Protein AF-A0AAE0YJ87-F1 (afdb_monomer_lite)

Organism: NCBI:txid231223

Secondary structure (DSSP, 8-state):
----SEEEEEEEEES-EEEEEE--SEEEEEEEEES-EEEEEE--SEEEEEEEEES-EEEEEEE-SEEEEEEEEES-EEEEEEE-SEEEEEEEEES-EEEEEEE-SEEEEEEEEES-EEEEEEE-SEEEEEEEEES-EEEEEEE-SEEEEEEEEES-EEEEEEE-SSEEEEEEEES-EEEEE-

Structure (mmCIF, N/CA/C/O backbone):
data_AF-A0AAE0YJ87-F1
#
_entry.id   AF-A0AAE0YJ87-F1
#
loop_
_atom_site.group_PDB
_atom_site.id
_atom_site.type_symbol
_atom_site.label_atom_id
_atom_site.label_alt_id
_atom_site.label_comp_id
_atom_site.label_asym_id
_atom_site.label_entity_id
_atom_site.label_seq_id
_atom_site.pdbx_PDB_ins_code
_atom_site.Cartn_x
_atom_site.Cartn_y
_atom_site.Cartn_z
_atom_site.occupancy
_atom_site.B_iso_or_equiv
_atom_site.auth_seq_id
_atom_site.auth_comp_id
_atom_site.auth_asym_id
_atom_site.auth_atom_id
_atom_site.pdbx_PDB_model_num
ATOM 1 N N . MET A 1 1 ? 20.700 4.214 -21.339 1.00 32.38 1 MET A N 1
ATOM 2 C CA . MET A 1 1 ? 19.725 4.912 -22.206 1.00 32.38 1 MET A CA 1
ATOM 3 C C . MET A 1 1 ? 19.146 6.051 -21.389 1.00 32.38 1 MET A C 1
ATOM 5 O O . MET A 1 1 ? 18.605 5.774 -20.330 1.00 32.38 1 MET A O 1
ATOM 9 N N . THR A 1 2 ? 19.323 7.306 -21.798 1.00 39.62 2 THR A N 1
ATOM 10 C CA . THR A 1 2 ? 18.643 8.441 -21.154 1.00 39.62 2 THR A CA 1
ATOM 11 C C . THR A 1 2 ? 17.189 8.422 -21.600 1.00 39.62 2 THR A C 1
ATOM 13 O O . THR A 1 2 ? 16.898 8.612 -22.780 1.00 39.62 2 THR A O 1
ATOM 16 N N . ASN A 1 3 ? 16.296 8.093 -20.673 1.00 52.62 3 ASN A N 1
ATOM 17 C CA . ASN A 1 3 ? 14.861 8.073 -20.918 1.00 52.62 3 ASN A CA 1
ATOM 18 C C . ASN A 1 3 ? 14.401 9.521 -21.207 1.00 52.62 3 ASN A C 1
ATOM 20 O O . ASN A 1 3 ? 14.883 10.432 -20.529 1.00 52.62 3 ASN A O 1
ATOM 24 N N . PRO A 1 4 ? 13.555 9.782 -22.222 1.00 55.34 4 PRO A N 1
ATOM 25 C CA . PRO A 1 4 ? 13.144 11.144 -22.549 1.00 55.34 4 PRO A CA 1
ATOM 26 C C . PRO A 1 4 ? 12.438 11.807 -21.358 1.00 55.34 4 PRO A C 1
ATOM 28 O O . PRO A 1 4 ? 11.643 11.170 -20.674 1.00 55.34 4 PRO A O 1
ATOM 31 N N . GLU A 1 5 ? 12.697 13.102 -21.140 1.00 63.12 5 GLU A N 1
ATOM 32 C CA . GLU A 1 5 ? 12.166 13.890 -20.008 1.00 63.12 5 GLU A CA 1
ATOM 33 C C . GLU A 1 5 ? 10.629 13.931 -19.941 1.00 63.12 5 GLU A C 1
ATOM 35 O O . GLU A 1 5 ? 10.059 14.329 -18.925 1.00 63.12 5 GLU A O 1
ATOM 40 N N . ARG A 1 6 ? 9.945 13.589 -21.044 1.00 70.62 6 ARG A N 1
ATOM 41 C CA . ARG A 1 6 ? 8.484 13.544 -21.167 1.00 70.62 6 ARG A CA 1
ATOM 42 C C . ARG A 1 6 ? 8.059 12.427 -22.106 1.00 70.62 6 ARG A C 1
ATOM 44 O O . ARG A 1 6 ? 8.653 12.261 -23.170 1.00 70.62 6 ARG A O 1
ATOM 51 N N . GLY A 1 7 ? 6.974 11.738 -21.773 1.00 79.25 7 GLY A N 1
ATOM 52 C CA . GLY A 1 7 ? 6.402 10.733 -22.662 1.00 79.25 7 GLY A CA 1
ATOM 53 C C . GLY A 1 7 ? 5.301 9.892 -22.033 1.00 79.25 7 GLY A C 1
ATOM 54 O O . GLY A 1 7 ? 4.856 10.147 -20.912 1.00 79.25 7 GLY A O 1
ATOM 55 N N . TRP A 1 8 ? 4.875 8.897 -22.804 1.00 85.81 8 TRP A N 1
ATOM 56 C CA . TRP A 1 8 ? 4.064 7.777 -22.345 1.00 85.81 8 TRP A CA 1
ATOM 57 C C . TRP A 1 8 ? 4.968 6.557 -22.251 1.00 85.81 8 TRP A C 1
ATOM 59 O O . TRP A 1 8 ? 5.666 6.233 -23.214 1.00 85.81 8 TRP A O 1
ATOM 69 N N . PHE A 1 9 ? 4.946 5.894 -21.106 1.00 85.81 9 PHE A N 1
ATOM 70 C CA . PHE A 1 9 ? 5.788 4.747 -20.814 1.00 85.81 9 PHE A CA 1
ATOM 71 C C . PHE A 1 9 ? 4.910 3.574 -20.412 1.00 85.81 9 PHE A C 1
ATOM 73 O O . PHE A 1 9 ? 3.992 3.713 -19.602 1.00 85.81 9 PHE A O 1
ATOM 80 N N . TYR A 1 10 ? 5.206 2.423 -21.000 1.00 90.25 10 TYR A N 1
ATOM 81 C CA . TYR A 1 10 ? 4.531 1.168 -20.728 1.00 90.25 10 TYR A CA 1
ATOM 82 C C . TYR A 1 10 ? 5.584 0.131 -20.361 1.00 90.25 10 TYR A C 1
ATOM 84 O O . TYR A 1 10 ? 6.516 -0.106 -21.133 1.00 90.25 10 TYR A O 1
ATOM 92 N N . VAL A 1 11 ? 5.433 -0.466 -19.185 1.00 89.19 11 VAL A N 1
ATOM 93 C CA . VAL A 1 11 ? 6.274 -1.555 -18.702 1.00 89.19 11 VAL A CA 1
ATOM 94 C C . VAL A 1 11 ? 5.371 -2.718 -18.336 1.00 89.19 11 VAL A C 1
ATOM 96 O O . VAL A 1 11 ? 4.474 -2.580 -17.510 1.00 89.19 11 VAL A O 1
ATOM 99 N N . GLU A 1 12 ? 5.639 -3.875 -18.929 1.00 93.56 12 GLU A N 1
ATOM 100 C CA . GLU A 1 12 ? 5.006 -5.131 -18.554 1.00 93.56 12 GLU A CA 1
ATOM 101 C C . GLU A 1 12 ? 6.093 -6.149 -18.222 1.00 93.56 12 GLU A C 1
ATOM 103 O O . GLU A 1 12 ? 6.948 -6.459 -19.057 1.00 93.56 12 GLU A O 1
ATOM 108 N N . LEU A 1 13 ? 6.060 -6.680 -17.003 1.00 90.06 13 LEU A N 1
ATOM 109 C CA . LEU A 1 13 ? 6.977 -7.719 -16.556 1.00 90.06 13 LEU A CA 1
ATOM 110 C C . LEU A 1 13 ? 6.194 -8.967 -16.167 1.00 90.06 13 LEU A C 1
ATOM 112 O O . LEU A 1 13 ? 5.335 -8.956 -15.288 1.00 90.06 13 LEU A O 1
ATOM 116 N N . ASN A 1 14 ? 6.542 -10.080 -16.803 1.00 94.12 14 ASN A N 1
ATOM 117 C CA . ASN A 1 14 ? 5.924 -11.376 -16.575 1.00 94.12 14 ASN A CA 1
ATOM 118 C C . ASN A 1 14 ? 6.977 -12.355 -16.062 1.00 94.12 14 ASN A C 1
ATOM 120 O O . ASN A 1 14 ? 7.921 -12.663 -16.787 1.00 94.12 14 ASN A O 1
ATOM 124 N N . LYS A 1 15 ? 6.792 -12.889 -14.846 1.00 94.19 15 LYS A N 1
ATOM 125 C CA . LYS A 1 15 ? 7.741 -13.833 -14.220 1.00 94.19 15 LYS A CA 1
ATOM 126 C C . LYS A 1 15 ? 9.183 -13.307 -14.204 1.00 94.19 15 LYS A C 1
ATOM 128 O O . LYS A 1 15 ? 10.117 -14.047 -14.502 1.00 94.19 15 LYS A O 1
ATOM 133 N N . ALA A 1 16 ? 9.339 -12.023 -13.908 1.00 89.94 16 ALA A N 1
ATOM 134 C CA . ALA A 1 16 ? 10.629 -11.353 -13.889 1.00 89.94 16 ALA A CA 1
ATOM 135 C C . ALA A 1 16 ? 11.078 -11.056 -12.457 1.00 89.94 16 ALA A C 1
ATOM 137 O O . ALA A 1 16 ? 10.261 -10.992 -11.537 1.00 89.94 16 ALA A O 1
ATOM 138 N N . GLN A 1 17 ? 12.378 -10.835 -12.308 1.00 90.69 17 GLN A N 1
ATOM 139 C CA . GLN A 1 17 ? 12.979 -10.236 -11.124 1.00 90.69 17 GLN A CA 1
ATOM 140 C C . GLN A 1 17 ? 13.627 -8.922 -11.550 1.00 90.69 17 GLN A C 1
ATOM 142 O O . GLN A 1 17 ? 14.223 -8.837 -12.627 1.00 90.69 17 GLN A O 1
ATOM 147 N N . THR A 1 18 ? 13.454 -7.875 -10.756 1.00 90.00 18 THR A N 1
ATOM 148 C CA . THR A 1 18 ? 13.975 -6.541 -11.056 1.00 90.00 18 THR A CA 1
ATOM 149 C C . THR A 1 18 ? 14.465 -5.903 -9.769 1.00 90.00 18 THR A C 1
ATOM 151 O O . THR A 1 18 ? 13.686 -5.726 -8.844 1.00 90.00 18 THR A O 1
ATOM 154 N N . GLU A 1 19 ? 15.745 -5.549 -9.710 1.00 85.88 19 GLU A N 1
ATOM 155 C CA . GLU A 1 19 ? 16.308 -4.853 -8.545 1.00 85.88 19 GLU A CA 1
ATOM 156 C C . GLU A 1 19 ? 15.698 -3.449 -8.427 1.00 85.88 19 GLU A C 1
ATOM 158 O O . GLU A 1 19 ? 15.129 -3.075 -7.409 1.00 85.88 19 GLU A O 1
ATOM 163 N N . SER A 1 20 ? 15.725 -2.670 -9.511 1.00 85.88 20 SER A N 1
ATOM 164 C CA . SER A 1 20 ? 15.173 -1.317 -9.503 1.00 85.88 20 SER A CA 1
ATOM 165 C C . SER A 1 20 ? 14.427 -0.972 -10.781 1.00 85.88 20 SER A C 1
ATOM 167 O O . SER A 1 20 ? 14.839 -1.313 -11.893 1.00 85.88 20 SER A O 1
ATOM 169 N N . MET A 1 21 ? 13.325 -0.248 -10.608 1.00 83.25 21 MET A N 1
ATOM 170 C CA . MET A 1 21 ? 12.593 0.387 -11.690 1.00 83.25 21 MET A CA 1
ATOM 171 C C . MET A 1 21 ? 12.392 1.865 -11.374 1.00 83.25 21 MET A C 1
ATOM 173 O O . MET A 1 21 ? 11.666 2.223 -10.445 1.00 83.25 21 MET A O 1
ATOM 177 N N . THR A 1 22 ? 13.017 2.712 -12.190 1.00 78.62 22 THR A N 1
ATOM 178 C CA . THR A 1 22 ? 12.927 4.168 -12.079 1.00 78.62 22 THR A CA 1
ATOM 179 C C . THR A 1 22 ? 12.315 4.746 -13.344 1.00 78.62 22 THR A C 1
ATOM 181 O O . THR A 1 22 ? 12.838 4.577 -14.450 1.00 78.62 22 THR A O 1
ATOM 184 N N . ASN A 1 23 ? 11.205 5.452 -13.171 1.00 70.44 23 ASN A N 1
ATOM 185 C CA . ASN A 1 23 ? 10.494 6.121 -14.251 1.00 70.44 23 ASN A CA 1
ATOM 186 C C . ASN A 1 23 ? 11.081 7.537 -14.513 1.00 70.44 23 ASN A C 1
ATOM 188 O O . ASN A 1 23 ? 11.594 8.157 -13.585 1.00 70.44 23 ASN A O 1
ATOM 192 N N . PRO A 1 24 ? 11.068 8.066 -15.754 1.00 69.56 24 PRO A N 1
ATOM 193 C CA . PRO A 1 24 ? 11.556 9.415 -16.098 1.00 69.56 24 PRO A CA 1
ATOM 194 C C . PRO A 1 24 ? 10.772 10.568 -15.473 1.00 69.56 24 PRO A C 1
ATOM 196 O O . PRO A 1 24 ? 9.566 10.470 -15.327 1.00 69.56 24 PRO A O 1
ATOM 199 N N . GLU A 1 25 ? 11.432 11.705 -15.218 1.00 72.75 25 GLU A N 1
ATOM 200 C CA . GLU A 1 25 ? 10.935 12.850 -14.423 1.00 72.75 25 GLU A CA 1
ATOM 201 C C . GLU A 1 25 ? 9.472 13.270 -14.641 1.00 72.75 25 GLU A C 1
ATOM 203 O O . GLU A 1 25 ? 8.810 13.705 -13.692 1.00 72.75 25 GLU A O 1
ATOM 208 N N . ARG A 1 26 ? 8.968 13.200 -15.882 1.00 79.38 26 ARG A N 1
ATOM 209 C CA . ARG A 1 26 ? 7.587 13.567 -16.206 1.00 79.38 26 ARG A CA 1
ATOM 210 C C . ARG A 1 26 ? 6.953 12.636 -17.221 1.00 79.38 26 ARG A C 1
ATOM 212 O O . ARG A 1 26 ? 7.569 12.264 -18.215 1.00 79.38 26 ARG A O 1
ATOM 219 N N . GLY A 1 27 ? 5.662 12.365 -17.053 1.00 84.31 27 GLY A N 1
ATOM 220 C CA . GLY A 1 27 ? 4.908 11.634 -18.067 1.00 84.31 27 GLY A CA 1
ATOM 221 C C . GLY A 1 27 ? 3.695 10.881 -17.553 1.00 84.31 27 GLY A C 1
ATOM 222 O O . GLY A 1 27 ? 3.175 11.147 -16.467 1.00 84.31 27 GLY A O 1
ATOM 223 N N . TRP A 1 28 ? 3.263 9.949 -18.392 1.00 87.75 28 TRP A N 1
ATOM 224 C CA . TRP A 1 28 ? 2.241 8.959 -18.096 1.00 87.75 28 TRP A CA 1
ATOM 225 C C . TRP A 1 28 ? 2.889 7.586 -18.064 1.00 87.75 28 TRP A C 1
ATOM 227 O O . TRP A 1 28 ? 3.604 7.219 -18.999 1.00 87.75 28 TRP A O 1
ATOM 237 N N . PHE A 1 29 ? 2.624 6.836 -17.007 1.00 86.94 29 PHE A N 1
ATOM 238 C CA . PHE A 1 29 ? 3.278 5.568 -16.738 1.00 86.94 29 PHE A CA 1
ATOM 239 C C . PHE A 1 29 ? 2.232 4.503 -16.491 1.00 86.94 29 PHE A C 1
ATOM 241 O O . PHE A 1 29 ? 1.370 4.653 -15.626 1.00 86.94 29 PHE A O 1
ATOM 248 N N . TYR A 1 30 ? 2.335 3.423 -17.250 1.00 91.19 30 TYR A N 1
ATOM 249 C CA . TYR A 1 30 ? 1.594 2.202 -17.010 1.00 91.19 30 TYR A CA 1
ATOM 250 C C . TYR A 1 30 ? 2.596 1.093 -16.713 1.00 91.19 30 TYR A C 1
ATOM 252 O O . TYR A 1 30 ? 3.449 0.777 -17.544 1.00 91.19 30 TYR A O 1
ATOM 260 N N . VAL A 1 31 ? 2.492 0.524 -15.522 1.00 90.19 31 VAL A N 1
ATOM 261 C CA . VAL A 1 31 ? 3.333 -0.565 -15.040 1.00 90.19 31 VAL A CA 1
ATOM 262 C C . VAL A 1 31 ? 2.432 -1.737 -14.697 1.00 90.19 31 VAL A C 1
ATOM 264 O O . VAL A 1 31 ? 1.538 -1.616 -13.862 1.00 90.19 31 VAL A O 1
ATOM 267 N N . GLU A 1 32 ? 2.702 -2.889 -15.295 1.00 94.12 32 GLU A N 1
ATOM 268 C CA . GLU A 1 32 ? 2.020 -4.134 -14.971 1.00 94.12 32 GLU A CA 1
ATOM 269 C C . GLU A 1 32 ? 3.023 -5.239 -14.643 1.00 94.12 32 GLU A C 1
ATOM 271 O O . GLU A 1 32 ? 3.845 -5.634 -15.470 1.00 94.12 32 GLU A O 1
ATOM 276 N N . LEU A 1 33 ? 2.944 -5.753 -13.415 1.00 91.81 33 LEU A N 1
ATOM 277 C CA . LEU A 1 33 ? 3.792 -6.827 -12.918 1.00 91.81 33 LEU A CA 1
ATOM 278 C C . LEU A 1 33 ? 2.946 -8.070 -12.651 1.00 91.81 33 LEU A C 1
ATOM 280 O O . LEU A 1 33 ? 2.061 -8.090 -11.794 1.00 91.81 33 LEU A O 1
ATOM 284 N N . ASN A 1 34 ? 3.252 -9.148 -13.360 1.00 94.12 34 ASN A N 1
ATOM 285 C CA . ASN A 1 34 ? 2.525 -10.405 -13.303 1.00 94.12 34 ASN A CA 1
ATOM 286 C C . ASN A 1 34 ? 3.468 -11.517 -12.835 1.00 94.12 34 ASN A C 1
ATOM 288 O O . ASN A 1 34 ? 4.364 -11.947 -13.567 1.00 94.12 34 ASN A O 1
ATOM 292 N N . LYS A 1 35 ? 3.247 -12.031 -11.617 1.00 93.69 35 LYS A N 1
ATOM 293 C CA . LYS A 1 35 ? 4.127 -13.033 -10.982 1.00 93.69 35 LYS A CA 1
ATOM 294 C C . LYS A 1 35 ? 5.594 -12.589 -10.930 1.00 93.69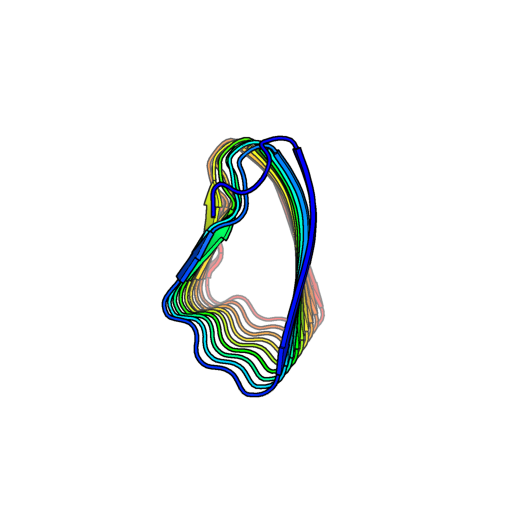 35 LYS A C 1
ATOM 296 O O . LYS A 1 35 ? 6.478 -13.406 -11.172 1.00 93.69 35 LYS A O 1
ATOM 301 N N . ALA A 1 36 ? 5.835 -11.304 -10.705 1.00 90.19 36 ALA A N 1
ATOM 302 C CA . ALA A 1 36 ? 7.172 -10.726 -10.684 1.00 90.19 36 ALA A CA 1
ATOM 303 C C . ALA A 1 36 ? 7.611 -10.386 -9.255 1.00 90.19 36 ALA A C 1
ATOM 305 O O . ALA A 1 36 ? 6.784 -10.310 -8.344 1.00 90.19 36 ALA A O 1
ATOM 306 N N . GLN A 1 37 ? 8.909 -10.172 -9.087 1.00 89.00 37 GLN A N 1
ATOM 307 C CA . GLN A 1 37 ? 9.500 -9.632 -7.869 1.00 89.00 37 GLN A CA 1
ATOM 308 C C . GLN A 1 37 ? 10.246 -8.345 -8.212 1.00 89.00 37 GLN A C 1
ATOM 310 O O . GLN A 1 37 ? 10.959 -8.284 -9.220 1.00 89.00 37 GLN A O 1
ATOM 315 N N . THR A 1 38 ? 10.065 -7.316 -7.395 1.00 90.00 38 THR A N 1
ATOM 316 C CA . THR A 1 38 ? 10.738 -6.028 -7.562 1.00 90.00 38 THR A CA 1
ATOM 317 C C . THR A 1 38 ? 11.232 -5.530 -6.216 1.00 90.00 38 THR A C 1
ATOM 319 O O . THR A 1 38 ? 10.422 -5.381 -5.312 1.00 90.00 38 THR A O 1
ATOM 322 N N . GLU A 1 39 ? 12.528 -5.270 -6.055 1.00 86.62 39 GLU A N 1
ATOM 323 C CA . GLU A 1 39 ? 13.020 -4.741 -4.771 1.00 86.62 39 GLU A CA 1
ATOM 324 C C . GLU A 1 39 ? 12.558 -3.288 -4.613 1.00 86.62 39 GLU A C 1
ATOM 326 O O . GLU A 1 39 ? 11.849 -2.947 -3.669 1.00 86.62 39 GLU A O 1
ATOM 331 N N . SER A 1 40 ? 12.843 -2.433 -5.600 1.00 87.25 40 SER A N 1
ATOM 332 C CA . SER A 1 40 ? 12.429 -1.030 -5.555 1.00 87.25 40 SER A CA 1
ATOM 333 C C . SER A 1 40 ? 11.742 -0.557 -6.830 1.00 87.25 40 SER A C 1
ATOM 335 O O . SER A 1 40 ? 12.268 -0.675 -7.940 1.00 87.25 40 SER A O 1
ATOM 337 N N . MET A 1 41 ? 10.579 0.066 -6.660 1.00 86.38 41 MET A N 1
ATOM 338 C CA . MET A 1 41 ? 9.932 0.869 -7.688 1.00 86.38 41 MET A CA 1
ATOM 339 C C . MET A 1 41 ? 9.833 2.319 -7.224 1.00 86.38 41 MET A C 1
ATOM 341 O O . MET A 1 41 ? 9.140 2.629 -6.254 1.00 86.38 41 MET A O 1
ATOM 345 N N . THR A 1 42 ? 10.497 3.213 -7.952 1.00 82.50 42 THR A N 1
ATOM 346 C CA . THR A 1 42 ? 10.463 4.652 -7.686 1.00 82.50 42 THR A CA 1
ATOM 347 C C . THR A 1 42 ? 9.840 5.376 -8.867 1.00 82.50 42 THR A C 1
ATOM 349 O O . THR A 1 42 ? 10.359 5.369 -9.990 1.00 82.50 42 THR A O 1
ATOM 352 N N . ASN A 1 43 ? 8.712 6.025 -8.602 1.00 71.75 43 ASN A N 1
ATOM 353 C CA . ASN A 1 43 ? 8.065 6.898 -9.559 1.00 71.75 43 ASN A CA 1
ATOM 354 C C . ASN A 1 43 ? 8.679 8.322 -9.480 1.00 71.75 43 ASN A C 1
ATOM 356 O O . ASN A 1 43 ? 9.084 8.772 -8.412 1.00 71.75 43 ASN A O 1
ATOM 360 N N . PRO A 1 44 ? 8.769 9.040 -10.608 1.00 69.00 44 PRO A N 1
ATOM 361 C CA . PRO A 1 44 ? 9.446 10.323 -10.783 1.00 69.00 44 PRO A CA 1
ATOM 362 C C . PRO A 1 44 ? 8.639 11.524 -10.294 1.00 69.00 44 PRO A C 1
ATOM 364 O O . PRO A 1 44 ? 7.424 11.451 -10.248 1.00 69.00 44 PRO A O 1
ATOM 367 N N . GLU A 1 45 ? 9.285 12.677 -10.094 1.00 73.50 45 GLU A N 1
ATOM 368 C CA . GLU A 1 45 ? 8.716 13.910 -9.517 1.00 73.50 45 GLU A CA 1
ATOM 369 C C . GLU A 1 45 ? 7.267 14.264 -9.897 1.00 73.50 45 GLU A C 1
ATOM 371 O O . GLU A 1 45 ? 6.514 14.715 -9.026 1.00 73.50 45 GLU A O 1
ATOM 376 N N . ARG A 1 46 ? 6.864 14.144 -11.180 1.00 80.31 46 ARG A N 1
ATOM 377 C CA . ARG A 1 46 ? 5.513 14.539 -11.623 1.00 80.31 46 ARG A CA 1
ATOM 378 C C . ARG A 1 46 ? 4.887 13.629 -12.668 1.00 80.31 46 ARG A C 1
ATOM 380 O O . ARG A 1 46 ? 5.478 13.392 -13.712 1.00 80.31 46 ARG A O 1
ATOM 387 N N . GLY A 1 47 ? 3.611 13.278 -12.515 1.00 84.75 47 GLY A N 1
ATOM 388 C CA . GLY A 1 47 ? 2.894 12.619 -13.613 1.00 84.75 47 GLY A CA 1
ATOM 389 C C . GLY A 1 47 ? 1.614 11.894 -13.235 1.00 84.75 47 GLY A C 1
ATOM 390 O O . GLY A 1 47 ? 0.995 12.174 -12.209 1.00 84.75 47 GLY A O 1
ATOM 391 N N . TRP A 1 48 ? 1.237 10.969 -14.110 1.00 88.12 48 TRP A N 1
ATOM 392 C CA . TRP A 1 48 ? 0.128 10.040 -13.924 1.00 88.12 48 TRP A CA 1
ATOM 393 C C . TRP A 1 48 ? 0.651 8.614 -13.952 1.00 88.12 48 TRP A C 1
ATOM 395 O O . TRP A 1 48 ? 1.391 8.249 -14.867 1.00 88.12 48 TRP A O 1
ATOM 405 N N . PHE A 1 49 ? 0.251 7.821 -12.967 1.00 87.25 49 PHE A N 1
ATOM 406 C CA . PHE A 1 49 ? 0.799 6.494 -12.740 1.00 87.25 49 PHE A CA 1
ATOM 407 C C . PHE A 1 49 ? -0.321 5.506 -12.531 1.00 87.25 49 PHE A C 1
ATOM 409 O O . PHE A 1 49 ? -1.172 5.688 -11.662 1.00 87.25 49 PHE A O 1
ATOM 416 N N . TYR A 1 50 ? -0.279 4.451 -13.324 1.00 91.81 50 TYR A N 1
ATOM 417 C CA . TYR A 1 50 ? -1.096 3.273 -13.156 1.00 91.81 50 TYR A CA 1
ATOM 418 C C . TYR A 1 50 ? -0.166 2.095 -12.895 1.00 91.81 50 TYR A C 1
ATOM 420 O O . TYR A 1 50 ? 0.640 1.736 -13.753 1.00 91.81 50 TYR A O 1
ATOM 428 N N . VAL A 1 51 ? -0.261 1.513 -11.706 1.00 90.88 51 VAL A N 1
ATOM 429 C CA . VAL A 1 51 ? 0.525 0.356 -11.282 1.00 90.88 51 VAL A CA 1
ATOM 430 C C . VAL A 1 51 ? -0.436 -0.786 -11.005 1.00 90.88 51 VAL A C 1
ATOM 432 O O . VAL A 1 51 ? -1.321 -0.666 -10.161 1.00 90.88 51 VAL A O 1
ATOM 435 N N . LYS A 1 52 ? -0.230 -1.918 -11.673 1.00 94.81 52 LYS A N 1
ATOM 436 C CA . LYS A 1 52 ? -0.977 -3.150 -11.433 1.00 94.81 52 LYS A CA 1
ATOM 437 C C . LYS A 1 52 ? -0.034 -4.285 -11.080 1.00 94.81 52 LYS A C 1
ATOM 439 O O . LYS A 1 52 ? 0.792 -4.688 -11.896 1.00 94.81 52 LYS A O 1
ATOM 444 N N . LEU A 1 53 ? -0.191 -4.840 -9.885 1.00 92.31 53 LEU A N 1
ATOM 445 C CA . LEU A 1 53 ? 0.577 -5.984 -9.408 1.00 92.31 53 LEU A CA 1
ATOM 446 C C . LEU A 1 53 ? -0.353 -7.188 -9.250 1.00 92.31 53 LEU A C 1
ATOM 448 O O . LEU A 1 53 ? -1.251 -7.187 -8.411 1.00 92.31 53 LEU A O 1
ATOM 452 N N . ASN A 1 54 ? -0.128 -8.256 -10.011 1.00 94.44 54 ASN A N 1
ATOM 453 C CA . ASN A 1 54 ? -0.881 -9.500 -9.872 1.00 94.44 54 ASN A CA 1
ATOM 454 C C . ASN A 1 54 ? 0.048 -10.634 -9.450 1.00 94.44 54 ASN A C 1
ATOM 456 O O . ASN A 1 54 ? 0.919 -11.064 -10.215 1.00 94.44 54 ASN A O 1
ATOM 460 N N . LYS A 1 55 ? -0.184 -11.192 -8.256 1.00 93.88 55 LYS A N 1
ATOM 461 C CA . LYS A 1 55 ? 0.666 -12.252 -7.679 1.00 93.88 55 LYS A CA 1
ATOM 462 C C . LYS A 1 55 ? 2.146 -11.862 -7.636 1.00 93.88 55 LYS A C 1
ATOM 464 O O . LYS A 1 55 ? 2.996 -12.713 -7.880 1.00 93.88 55 LYS A O 1
ATOM 469 N N . ALA A 1 56 ? 2.431 -10.584 -7.419 1.00 90.56 56 ALA A N 1
ATOM 470 C CA . ALA A 1 56 ? 3.781 -10.045 -7.396 1.00 90.56 56 ALA A CA 1
ATOM 471 C C . ALA A 1 56 ? 4.209 -9.713 -5.962 1.00 90.56 56 ALA A C 1
ATOM 473 O O . ALA A 1 56 ? 3.369 -9.635 -5.062 1.00 90.56 56 ALA A O 1
ATOM 474 N N . GLN A 1 57 ? 5.511 -9.530 -5.778 1.00 88.94 57 GLN A N 1
ATOM 475 C CA . GLN A 1 57 ? 6.100 -9.047 -4.534 1.00 88.94 57 GLN A CA 1
ATOM 476 C C . GLN A 1 57 ? 6.890 -7.773 -4.822 1.00 88.94 57 GLN A C 1
ATOM 478 O O . GLN A 1 57 ? 7.604 -7.701 -5.829 1.00 88.94 57 GLN A O 1
ATOM 483 N N . THR A 1 58 ? 6.744 -6.773 -3.960 1.00 90.44 58 THR A N 1
ATOM 484 C CA . THR A 1 58 ? 7.478 -5.513 -4.066 1.00 90.44 58 THR A CA 1
ATOM 485 C C . THR A 1 58 ? 7.966 -5.074 -2.696 1.00 90.44 58 THR A C 1
ATOM 487 O O . THR A 1 58 ? 7.137 -4.810 -1.839 1.00 90.44 58 THR A O 1
ATOM 490 N N . GLU A 1 59 ? 9.275 -4.978 -2.466 1.00 89.25 59 GLU A N 1
ATOM 491 C CA . GLU A 1 59 ? 9.765 -4.587 -1.130 1.00 89.25 59 GLU A CA 1
ATOM 492 C C . GLU A 1 59 ? 9.472 -3.106 -0.856 1.00 89.25 59 GLU A C 1
ATOM 494 O O . GLU A 1 59 ? 8.990 -2.730 0.212 1.00 89.25 59 GLU A O 1
ATOM 499 N N . SER A 1 60 ? 9.711 -2.243 -1.846 1.00 89.62 60 SER A N 1
ATOM 500 C CA . SER A 1 60 ? 9.452 -0.813 -1.721 1.00 89.62 60 SER A CA 1
ATOM 501 C C . SER A 1 60 ? 8.851 -0.217 -2.984 1.00 89.62 60 SER A C 1
ATOM 503 O O . SER A 1 60 ? 9.393 -0.329 -4.086 1.00 89.62 60 SER A O 1
ATOM 505 N N . MET A 1 61 ? 7.735 0.480 -2.802 1.00 89.06 61 MET A N 1
ATOM 506 C CA . MET A 1 61 ? 7.119 1.328 -3.806 1.00 89.06 61 MET A CA 1
ATOM 507 C C . MET A 1 61 ? 7.040 2.758 -3.285 1.00 89.06 61 MET A C 1
ATOM 509 O O . MET A 1 61 ? 6.321 3.045 -2.328 1.00 89.06 61 MET A O 1
ATOM 513 N N . THR A 1 62 ? 7.738 3.666 -3.960 1.00 86.44 62 THR A N 1
ATOM 514 C CA . THR A 1 62 ? 7.697 5.100 -3.665 1.00 86.44 62 THR A CA 1
ATOM 515 C C . THR A 1 62 ? 7.034 5.838 -4.815 1.00 86.44 62 THR A C 1
ATOM 517 O O . THR A 1 62 ? 7.525 5.840 -5.948 1.00 86.44 62 THR A O 1
ATOM 520 N N . ASN A 1 63 ? 5.905 6.471 -4.517 1.00 75.25 63 ASN A N 1
ATOM 521 C CA . ASN A 1 63 ? 5.209 7.341 -5.442 1.00 75.25 63 ASN A CA 1
ATOM 522 C C . ASN A 1 63 ? 5.788 8.778 -5.400 1.00 75.25 63 ASN A C 1
ATOM 524 O O . ASN A 1 63 ? 6.320 9.201 -4.381 1.00 75.25 63 ASN A O 1
ATOM 528 N N . PRO A 1 64 ? 5.688 9.540 -6.496 1.00 68.50 64 PRO A N 1
ATOM 529 C CA . PRO A 1 64 ? 6.169 10.904 -6.722 1.00 68.50 64 PRO A CA 1
ATOM 530 C C . PRO A 1 64 ? 5.737 11.944 -5.716 1.00 68.50 64 PRO A C 1
ATOM 532 O O . PRO A 1 64 ? 4.662 11.845 -5.131 1.00 68.50 64 PRO A O 1
ATOM 535 N N . GLU A 1 65 ? 6.492 13.042 -5.701 1.00 72.38 65 GLU A N 1
ATOM 536 C CA . GLU A 1 65 ? 6.119 14.291 -5.041 1.00 72.38 65 GLU A CA 1
ATOM 537 C C . GLU A 1 65 ? 4.767 14.827 -5.519 1.00 72.38 65 GLU A C 1
ATOM 539 O O . GLU A 1 65 ? 3.999 15.345 -4.708 1.00 72.38 65 GLU A O 1
ATOM 544 N N . ARG A 1 66 ? 4.462 14.769 -6.832 1.00 80.69 66 ARG A N 1
ATOM 545 C CA . ARG A 1 66 ? 3.195 15.308 -7.354 1.00 80.69 66 ARG A CA 1
ATOM 546 C C . ARG A 1 66 ? 2.538 14.479 -8.439 1.00 80.69 66 ARG A C 1
ATOM 548 O O . ARG A 1 66 ? 3.160 14.155 -9.442 1.00 80.69 66 ARG A O 1
ATOM 555 N N . GLY A 1 67 ? 1.227 14.275 -8.350 1.00 85.44 67 GLY A N 1
ATOM 556 C CA . GLY A 1 67 ? 0.506 13.666 -9.466 1.00 85.44 67 GLY A CA 1
ATOM 557 C C . GLY A 1 67 ? -0.756 12.911 -9.101 1.00 85.44 67 GLY A C 1
ATOM 558 O O . GLY A 1 67 ? -1.390 13.178 -8.081 1.00 85.44 67 GLY A O 1
ATOM 559 N N . TRP A 1 68 ? -1.093 11.982 -9.987 1.00 88.50 68 TRP A N 1
ATOM 560 C CA . TRP A 1 68 ? -2.210 11.060 -9.849 1.00 88.50 68 TRP A CA 1
ATOM 561 C C . TRP A 1 68 ? -1.700 9.626 -9.876 1.00 88.50 68 TRP A C 1
ATOM 563 O O . TRP A 1 68 ? -0.947 9.251 -10.779 1.00 88.50 68 TRP A O 1
ATOM 573 N N . PHE A 1 69 ? -2.146 8.839 -8.906 1.00 87.50 69 PHE A N 1
ATOM 574 C CA . PHE A 1 69 ? -1.689 7.479 -8.667 1.00 87.50 69 PHE A CA 1
ATOM 575 C C . PHE A 1 69 ? -2.875 6.556 -8.577 1.00 87.50 69 PHE A C 1
ATOM 577 O O . PHE A 1 69 ? -3.777 6.773 -7.772 1.00 87.50 69 PHE A O 1
ATOM 584 N N . TYR A 1 70 ? -2.835 5.515 -9.387 1.00 92.31 70 TYR A N 1
ATOM 585 C CA . TYR A 1 70 ? -3.716 4.377 -9.284 1.00 92.31 70 TYR A CA 1
ATOM 586 C C . TYR A 1 70 ? -2.855 3.142 -9.059 1.00 92.31 70 TYR A C 1
ATOM 588 O O . TYR A 1 70 ? -2.021 2.803 -9.902 1.00 92.31 70 TYR A O 1
ATOM 596 N N . VAL A 1 71 ? -3.037 2.490 -7.918 1.00 91.44 71 VAL A N 1
ATOM 597 C CA . VAL A 1 71 ? -2.332 1.265 -7.547 1.00 91.44 71 VAL A CA 1
ATOM 598 C C . VAL A 1 71 ? -3.362 0.170 -7.334 1.00 91.44 71 VAL A C 1
ATOM 600 O O . VAL A 1 71 ? -4.242 0.299 -6.491 1.00 91.44 71 VAL A O 1
ATOM 603 N N . GLU A 1 72 ? -3.214 -0.932 -8.059 1.00 95.12 72 GLU A N 1
ATOM 604 C CA . GLU A 1 72 ? -4.046 -2.124 -7.920 1.00 95.12 72 GLU A CA 1
ATOM 605 C C . GLU A 1 72 ? -3.172 -3.327 -7.564 1.00 95.12 72 GLU A C 1
ATOM 607 O O . GLU A 1 72 ? -2.351 -3.779 -8.369 1.00 95.12 72 GLU A O 1
ATOM 612 N N . LEU A 1 73 ? -3.359 -3.874 -6.364 1.00 92.94 73 LEU A N 1
ATOM 613 C CA . LEU A 1 73 ? -2.647 -5.054 -5.883 1.00 92.94 73 LEU A CA 1
ATOM 614 C C . LEU A 1 73 ? -3.608 -6.240 -5.787 1.00 92.94 73 LEU A C 1
ATOM 616 O O . LEU A 1 73 ? -4.478 -6.292 -4.923 1.00 92.94 73 LEU A O 1
ATOM 620 N N . ASN A 1 74 ? -3.420 -7.253 -6.627 1.00 94.75 74 ASN A N 1
ATOM 621 C CA . ASN A 1 74 ? -4.219 -8.475 -6.615 1.00 94.75 74 ASN A CA 1
ATOM 622 C C . ASN A 1 74 ? -3.376 -9.671 -6.186 1.00 94.75 74 ASN A C 1
ATOM 624 O O . ASN A 1 74 ? -2.528 -10.156 -6.946 1.00 94.75 74 ASN A O 1
ATOM 628 N N . LYS A 1 75 ? -3.669 -10.233 -5.007 1.00 94.31 75 LYS A N 1
ATOM 629 C CA . LYS A 1 75 ? -2.900 -11.357 -4.438 1.00 94.31 75 LYS A CA 1
ATOM 630 C C . LYS A 1 75 ? -1.399 -11.058 -4.378 1.00 94.31 75 LYS A C 1
ATOM 632 O O . LYS A 1 75 ? -0.599 -11.949 -4.650 1.00 94.31 75 LYS A O 1
ATOM 637 N N . ALA A 1 76 ? -1.046 -9.804 -4.131 1.00 90.75 76 ALA A N 1
ATOM 638 C CA . ALA A 1 76 ? 0.326 -9.325 -4.099 1.00 90.75 76 ALA A CA 1
ATOM 639 C C . ALA A 1 76 ? 0.763 -9.048 -2.657 1.00 90.75 76 ALA A C 1
ATOM 641 O O . ALA A 1 76 ? -0.075 -8.977 -1.754 1.00 90.75 76 ALA A O 1
ATOM 642 N N . GLN A 1 77 ? 2.070 -8.914 -2.467 1.00 89.50 77 GLN A N 1
ATOM 643 C CA . GLN A 1 77 ? 2.673 -8.498 -1.205 1.00 89.50 77 GLN A CA 1
ATOM 644 C C . GLN A 1 77 ? 3.510 -7.246 -1.447 1.00 89.50 77 GLN A C 1
ATOM 646 O O . GLN A 1 77 ? 4.195 -7.144 -2.472 1.00 89.50 77 GLN A O 1
ATOM 651 N N . THR A 1 78 ? 3.420 -6.287 -0.534 1.00 92.25 78 THR A N 1
ATOM 652 C CA . THR A 1 78 ? 4.218 -5.065 -0.590 1.00 92.25 78 THR A CA 1
ATOM 653 C C . THR A 1 78 ? 4.677 -4.666 0.798 1.00 92.25 78 THR A C 1
ATOM 655 O O . THR A 1 78 ? 3.836 -4.316 1.613 1.00 92.25 78 THR A O 1
ATOM 658 N N . ASP A 1 79 ? 5.977 -4.674 1.069 1.00 91.00 79 ASP A N 1
ATOM 659 C CA . ASP A 1 79 ? 6.446 -4.396 2.433 1.00 91.00 79 ASP A CA 1
ATOM 660 C C . ASP A 1 79 ? 6.269 -2.905 2.743 1.00 91.00 79 ASP A C 1
ATOM 662 O O . ASP A 1 79 ? 5.729 -2.526 3.779 1.00 91.00 79 ASP A O 1
ATOM 666 N N . ASN A 1 80 ? 6.651 -2.029 1.809 1.00 92.00 80 ASN A N 1
ATOM 667 C CA . ASN A 1 80 ? 6.541 -0.586 1.992 1.00 92.00 80 ASN A CA 1
ATOM 668 C C . ASN A 1 80 ? 5.908 0.096 0.782 1.00 92.00 80 ASN A C 1
ATOM 670 O O . ASN A 1 80 ? 6.408 0.025 -0.341 1.00 92.00 80 ASN A O 1
ATOM 674 N N . MET A 1 81 ? 4.830 0.833 1.031 1.00 90.88 81 MET A N 1
ATOM 675 C CA . MET A 1 81 ? 4.182 1.714 0.069 1.00 90.88 81 MET A CA 1
ATOM 676 C C . MET A 1 81 ? 4.190 3.142 0.607 1.00 90.88 81 MET A C 1
ATOM 678 O O . MET A 1 81 ? 3.559 3.428 1.621 1.00 90.88 81 MET A O 1
ATOM 682 N N . THR A 1 82 ? 4.886 4.044 -0.083 1.00 88.31 82 THR A N 1
ATOM 683 C CA . THR A 1 82 ? 4.980 5.459 0.294 1.00 88.31 82 THR A CA 1
ATOM 684 C C . THR A 1 82 ? 4.410 6.348 -0.804 1.00 88.31 82 THR A C 1
ATOM 686 O O . THR A 1 82 ? 4.835 6.271 -1.955 1.00 88.31 82 THR A O 1
ATOM 689 N N . ASN A 1 83 ? 3.469 7.217 -0.447 1.00 78.81 83 ASN A N 1
ATOM 690 C CA . ASN A 1 83 ? 2.822 8.178 -1.334 1.00 78.81 83 ASN A CA 1
ATOM 691 C C . ASN A 1 83 ? 3.247 9.606 -0.982 1.00 78.81 83 ASN A C 1
ATOM 693 O O . ASN A 1 83 ? 2.838 10.117 0.056 1.00 78.81 83 ASN A O 1
ATOM 697 N N . SER A 1 84 ? 4.064 10.250 -1.823 1.00 68.44 84 SER A N 1
ATOM 698 C CA . SER A 1 84 ? 4.732 11.507 -1.450 1.00 68.44 84 SER A CA 1
ATOM 699 C C . SER A 1 84 ? 3.887 12.780 -1.629 1.00 68.44 84 SER A C 1
ATOM 701 O O . SER A 1 84 ? 2.913 12.829 -2.378 1.00 68.44 84 SER A O 1
ATOM 703 N N . GLU A 1 85 ? 4.330 13.818 -0.916 1.00 69.75 85 GLU A N 1
ATOM 704 C CA . GLU A 1 85 ? 3.915 15.230 -0.838 1.00 69.75 85 GLU A CA 1
ATOM 705 C C . GLU A 1 85 ? 2.499 15.661 -1.277 1.00 69.75 85 GLU A C 1
ATOM 707 O O . GLU A 1 85 ? 1.769 16.232 -0.463 1.00 69.75 85 GLU A O 1
ATOM 712 N N . ARG A 1 86 ? 2.146 15.602 -2.574 1.00 80.50 86 ARG A N 1
ATOM 713 C CA . ARG A 1 86 ? 0.949 16.277 -3.127 1.00 80.50 86 ARG A CA 1
ATOM 714 C C . ARG A 1 86 ? 0.287 15.542 -4.277 1.00 80.50 86 ARG A C 1
ATOM 716 O O . ARG A 1 86 ? 0.684 15.703 -5.429 1.00 80.50 86 ARG A O 1
ATOM 723 N N . GLY A 1 87 ? -0.852 14.907 -4.044 1.00 85.12 87 GLY A N 1
ATOM 724 C CA . GLY A 1 87 ? -1.536 14.261 -5.159 1.00 85.12 87 GLY A CA 1
ATOM 725 C C . GLY A 1 87 ? -2.918 13.720 -4.879 1.00 85.12 87 GLY A C 1
ATOM 726 O O . GLY A 1 87 ? -3.535 13.993 -3.848 1.00 85.12 87 GLY A O 1
ATOM 727 N N . TRP A 1 88 ? -3.377 12.967 -5.867 1.00 88.75 88 TRP A N 1
ATOM 728 C CA . TRP A 1 88 ? -4.537 12.102 -5.783 1.00 88.75 88 TRP A CA 1
ATOM 729 C C . TRP A 1 88 ? -4.056 10.664 -5.846 1.00 88.75 88 TRP A C 1
ATOM 731 O O . TRP A 1 88 ? -3.363 10.284 -6.790 1.00 88.75 88 TRP A O 1
ATOM 741 N N . PHE A 1 89 ? -4.432 9.880 -4.851 1.00 88.38 89 PHE A N 1
ATOM 742 C CA . PHE A 1 89 ? -4.012 8.501 -4.712 1.00 88.38 89 PHE A CA 1
ATOM 743 C C . PHE A 1 89 ? -5.244 7.623 -4.583 1.00 88.38 89 PHE A C 1
ATOM 745 O O . PHE A 1 89 ? -6.093 7.846 -3.724 1.00 88.38 89 PHE A O 1
ATOM 752 N N . TYR A 1 90 ? -5.323 6.630 -5.452 1.00 92.50 90 TYR A N 1
ATOM 753 C CA . TYR A 1 90 ? -6.288 5.554 -5.393 1.00 92.50 90 TYR A CA 1
ATOM 754 C C . TYR A 1 90 ? -5.514 4.252 -5.227 1.00 92.50 90 TYR A C 1
ATOM 756 O O . TYR A 1 90 ? -4.691 3.908 -6.079 1.00 92.50 90 TYR A O 1
ATOM 764 N N . VAL A 1 91 ? -5.746 3.554 -4.123 1.00 91.81 91 VAL A N 1
ATOM 765 C CA . VAL A 1 91 ? -5.090 2.286 -3.810 1.00 91.81 91 VAL A CA 1
ATOM 766 C C . VAL A 1 91 ? -6.157 1.231 -3.579 1.00 91.81 91 VAL A C 1
ATOM 768 O O . VAL A 1 91 ? -6.991 1.373 -2.691 1.00 91.81 91 VAL A O 1
ATOM 771 N N . GLU A 1 92 ? -6.106 0.157 -4.354 1.00 95.25 92 GLU A N 1
ATOM 772 C CA . GLU A 1 92 ? -7.007 -0.984 -4.236 1.00 95.25 92 GLU A CA 1
ATOM 773 C C . GLU A 1 92 ? -6.202 -2.250 -3.942 1.00 95.25 92 GLU A C 1
ATOM 775 O O . GLU A 1 92 ? -5.383 -2.696 -4.752 1.00 95.25 92 GLU A O 1
ATOM 780 N N . LEU A 1 93 ? -6.440 -2.846 -2.774 1.00 92.81 93 LEU A N 1
ATOM 781 C CA . LEU A 1 93 ? -5.788 -4.070 -2.324 1.00 92.81 93 LEU A CA 1
ATOM 782 C C . LEU A 1 93 ? -6.801 -5.215 -2.279 1.00 92.81 93 LEU A C 1
ATOM 784 O O . LEU A 1 93 ? -7.676 -5.277 -1.419 1.00 92.81 93 LEU A O 1
ATOM 788 N N . ASN A 1 94 ? -6.645 -6.188 -3.167 1.00 94.88 94 ASN A N 1
ATOM 789 C CA . ASN A 1 94 ? -7.522 -7.346 -3.291 1.00 94.88 94 ASN A CA 1
ATOM 790 C C . ASN A 1 94 ? -6.783 -8.628 -2.912 1.00 94.88 94 ASN A C 1
ATOM 792 O O . ASN A 1 94 ? -5.960 -9.147 -3.676 1.00 94.88 94 ASN A O 1
ATOM 796 N N . LYS A 1 95 ? -7.126 -9.207 -1.754 1.00 94.62 95 LYS A N 1
ATOM 797 C CA . LYS A 1 95 ? -6.432 -10.387 -1.199 1.00 94.62 95 LYS A CA 1
ATOM 798 C C . LYS A 1 95 ? -4.918 -10.177 -1.103 1.00 94.62 95 LYS A C 1
ATOM 800 O O . LYS A 1 95 ? -4.162 -11.106 -1.377 1.00 94.62 95 LYS A O 1
ATOM 805 N N . ALA A 1 96 ? -4.505 -8.950 -0.820 1.00 91.25 96 ALA A N 1
ATOM 806 C CA . ALA A 1 96 ? -3.112 -8.544 -0.759 1.00 91.25 96 ALA A CA 1
ATOM 807 C C . ALA A 1 96 ? -2.669 -8.345 0.694 1.00 91.25 96 ALA A C 1
ATOM 809 O O . ALA A 1 96 ? -3.503 -8.279 1.602 1.00 91.25 96 ALA A O 1
ATOM 810 N N . GLN A 1 97 ? -1.358 -8.275 0.887 1.00 89.75 97 GLN A N 1
ATOM 811 C CA . GLN A 1 97 ? -0.741 -7.935 2.163 1.00 89.75 97 GLN A CA 1
ATOM 812 C C . GLN A 1 97 ? 0.153 -6.716 1.969 1.00 89.75 97 GLN A C 1
ATOM 814 O O . GLN A 1 97 ? 0.857 -6.615 0.958 1.00 89.75 97 GLN A O 1
ATOM 819 N N . THR A 1 98 ? 0.097 -5.789 2.916 1.00 93.69 98 THR A N 1
ATOM 820 C CA . THR A 1 98 ? 0.975 -4.624 2.937 1.00 93.69 98 THR A CA 1
ATOM 821 C C . THR A 1 98 ? 1.450 -4.359 4.349 1.00 93.69 98 THR A C 1
ATOM 823 O O . THR A 1 98 ? 0.611 -4.131 5.211 1.00 93.69 98 THR A O 1
ATOM 826 N N . ASP A 1 99 ? 2.754 -4.360 4.601 1.00 92.25 99 ASP A N 1
ATOM 827 C CA . ASP A 1 99 ? 3.230 -4.158 5.974 1.00 92.25 99 ASP A CA 1
ATOM 828 C C . ASP A 1 99 ? 3.061 -2.681 6.346 1.00 92.25 99 ASP A C 1
ATOM 830 O O . ASP A 1 99 ? 2.334 -2.336 7.274 1.00 92.25 99 ASP A O 1
ATOM 834 N N . ASN A 1 100 ? 3.611 -1.774 5.538 1.00 93.00 100 ASN A N 1
ATOM 835 C CA . ASN A 1 100 ? 3.530 -0.341 5.793 1.00 93.00 100 ASN A CA 1
ATOM 836 C C . ASN A 1 100 ? 2.968 0.423 4.597 1.00 93.00 100 ASN A C 1
ATOM 838 O O . ASN A 1 100 ? 3.531 0.417 3.501 1.00 93.00 100 ASN A O 1
ATOM 842 N N . MET A 1 101 ? 1.885 1.162 4.834 1.00 91.31 101 MET A N 1
ATOM 843 C CA . MET A 1 101 ? 1.341 2.145 3.905 1.00 91.31 101 MET A CA 1
ATOM 844 C C . MET A 1 101 ? 1.435 3.539 4.519 1.00 91.31 101 MET A C 1
ATOM 846 O O . MET A 1 101 ? 0.745 3.858 5.485 1.00 91.31 101 MET A O 1
ATOM 850 N N . THR A 1 102 ? 2.281 4.381 3.936 1.00 88.44 102 THR A 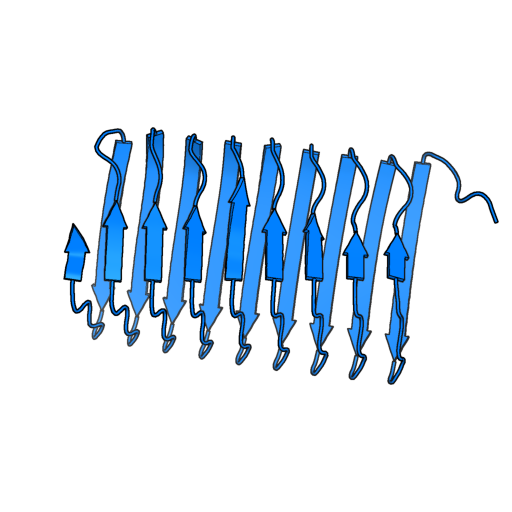N 1
ATOM 851 C CA . THR A 1 102 ? 2.477 5.765 4.365 1.00 88.44 102 THR A CA 1
ATOM 852 C C . THR A 1 102 ? 2.030 6.716 3.273 1.00 88.44 102 THR A C 1
ATOM 854 O O . THR A 1 102 ? 2.511 6.680 2.144 1.00 88.44 102 THR A O 1
ATOM 857 N N . ASN A 1 103 ? 1.130 7.615 3.631 1.00 79.50 103 ASN A N 1
ATOM 858 C CA . ASN A 1 103 ? 0.669 8.699 2.789 1.00 79.50 103 ASN A CA 1
ATOM 859 C C . ASN A 1 103 ? 1.261 10.007 3.371 1.00 79.50 103 ASN A C 1
ATOM 861 O O . ASN A 1 103 ? 1.145 10.265 4.569 1.00 79.50 103 ASN A O 1
ATOM 865 N N . SER A 1 104 ? 1.927 10.843 2.571 1.00 66.81 104 SER A N 1
ATOM 866 C CA . SER A 1 104 ? 2.697 11.997 3.068 1.00 66.81 104 SER A CA 1
ATOM 867 C C . SER A 1 104 ? 2.085 13.356 2.700 1.00 66.81 104 SER A C 1
ATOM 869 O O . SER A 1 104 ? 1.591 13.579 1.599 1.00 66.81 104 SER A O 1
ATOM 871 N N . GLU A 1 105 ? 2.164 14.279 3.662 1.00 73.88 105 GLU A N 1
ATOM 872 C CA . GLU A 1 105 ? 1.827 15.712 3.634 1.00 73.88 105 GLU A CA 1
ATOM 873 C C . GLU A 1 105 ? 0.407 16.141 3.228 1.00 73.88 105 GLU A C 1
ATOM 875 O O . GLU A 1 105 ? -0.315 16.683 4.071 1.00 73.88 105 GLU A O 1
ATOM 880 N N . ARG A 1 106 ? 0.037 16.062 1.941 1.00 80.50 106 ARG A N 1
ATOM 881 C CA . ARG A 1 106 ? -1.154 16.733 1.385 1.00 80.50 106 ARG A CA 1
ATOM 882 C C . ARG A 1 106 ? -1.784 15.944 0.248 1.00 80.50 106 ARG A C 1
ATOM 884 O O . ARG A 1 106 ? -1.140 15.659 -0.750 1.00 80.50 106 ARG A O 1
ATOM 891 N N . GLY A 1 107 ? -3.094 15.738 0.277 1.00 85.25 107 GLY A N 1
ATOM 892 C CA . GLY A 1 107 ? -3.760 15.229 -0.921 1.00 85.25 107 GLY A CA 1
ATOM 893 C C . GLY A 1 107 ? -5.152 14.686 -0.709 1.00 85.25 107 GLY A C 1
ATOM 894 O O . GLY A 1 107 ? -5.802 14.954 0.301 1.00 85.25 107 GLY A O 1
ATOM 895 N N . TRP A 1 108 ? -5.585 13.938 -1.710 1.00 88.38 108 TRP A N 1
ATOM 896 C CA . TRP A 1 108 ? -6.792 13.134 -1.678 1.00 88.38 108 TRP A CA 1
ATOM 897 C C . TRP A 1 108 ? -6.391 11.679 -1.803 1.00 88.38 108 TRP A C 1
ATOM 899 O O . TRP A 1 108 ? -5.677 11.311 -2.736 1.00 88.38 108 TRP A O 1
ATOM 909 N N . PHE A 1 109 ? -6.849 10.871 -0.864 1.00 88.69 109 PHE A N 1
ATOM 910 C CA . PHE A 1 109 ? -6.492 9.471 -0.785 1.00 88.69 109 PHE A CA 1
ATOM 911 C C . PHE A 1 109 ? -7.760 8.652 -0.652 1.00 88.69 109 PHE A C 1
ATOM 913 O O . PHE A 1 109 ? -8.586 8.897 0.228 1.00 88.69 109 PHE A O 1
ATOM 920 N N . TYR A 1 110 ? -7.893 7.690 -1.547 1.00 92.50 110 TYR A N 1
ATOM 921 C CA . TYR A 1 110 ? -8.912 6.666 -1.514 1.00 92.50 110 TYR A CA 1
ATOM 922 C C . TYR A 1 110 ? -8.202 5.323 -1.395 1.00 92.50 110 TYR A C 1
ATOM 924 O O . TYR A 1 110 ? -7.398 4.973 -2.261 1.00 92.50 110 TYR A O 1
ATOM 932 N N . VAL A 1 111 ? -8.464 4.599 -0.314 1.00 91.94 111 VAL A N 1
ATOM 933 C CA . VAL A 1 111 ? -7.873 3.287 -0.056 1.00 91.94 111 VAL A CA 1
ATOM 934 C C . VAL A 1 111 ? -8.990 2.276 0.133 1.00 91.94 111 VAL A C 1
ATOM 936 O O . VAL A 1 111 ? -9.812 2.422 1.031 1.00 91.94 111 VAL A O 1
ATOM 939 N N . GLU A 1 112 ? -8.995 1.233 -0.684 1.00 95.44 112 GLU A N 1
ATOM 940 C CA . GLU A 1 112 ? -9.947 0.131 -0.594 1.00 95.44 112 GLU A CA 1
ATOM 941 C C . GLU A 1 112 ? -9.205 -1.179 -0.323 1.00 95.44 112 GLU A C 1
ATOM 943 O O . GLU A 1 112 ? -8.374 -1.626 -1.116 1.00 95.44 112 GLU A O 1
ATOM 948 N N . LEU A 1 113 ? -9.510 -1.812 0.810 1.00 93.25 113 LEU A N 1
ATOM 949 C CA . LEU A 1 113 ? -8.939 -3.085 1.235 1.00 93.25 113 LEU A CA 1
ATOM 950 C C . LEU A 1 113 ? -10.013 -4.174 1.198 1.00 93.25 113 LEU A C 1
ATOM 952 O O . LEU A 1 113 ? -10.903 -4.234 2.041 1.00 93.25 113 LEU A O 1
ATOM 956 N N . ASN A 1 114 ? -9.890 -5.107 0.263 1.00 95.06 114 ASN A N 1
ATOM 957 C CA . ASN A 1 114 ? -10.823 -6.207 0.054 1.00 95.06 114 ASN A CA 1
ATOM 958 C C . ASN A 1 114 ? -10.164 -7.546 0.387 1.00 95.06 114 ASN A C 1
ATOM 960 O O . ASN A 1 114 ? -9.362 -8.084 -0.385 1.00 95.06 114 ASN A O 1
ATOM 964 N N . LYS A 1 115 ? -10.548 -8.149 1.520 1.00 95.00 115 LYS A N 1
ATOM 965 C CA . LYS A 1 115 ? -9.923 -9.382 2.043 1.00 95.00 115 LYS A CA 1
ATOM 966 C C . LYS A 1 115 ? -8.401 -9.252 2.166 1.00 95.00 115 LYS A C 1
ATOM 968 O O . LYS A 1 115 ? -7.689 -10.214 1.887 1.00 95.00 115 LYS A O 1
ATOM 973 N N . ALA A 1 116 ? -7.930 -8.056 2.490 1.00 92.00 116 ALA A N 1
ATOM 974 C CA . ALA A 1 116 ? -6.521 -7.719 2.580 1.00 92.00 116 ALA A CA 1
ATOM 975 C C . ALA A 1 116 ? -6.083 -7.587 4.044 1.00 92.00 116 ALA A C 1
ATOM 977 O O . ALA A 1 116 ? -6.923 -7.509 4.946 1.00 92.00 116 ALA A O 1
ATOM 978 N N . GLN A 1 117 ? -4.772 -7.589 4.254 1.00 90.31 117 GLN A N 1
ATOM 979 C CA . GLN A 1 117 ? -4.157 -7.338 5.553 1.00 90.31 117 GLN A CA 1
ATOM 980 C C . GLN A 1 117 ? -3.188 -6.167 5.429 1.00 90.31 117 GLN A C 1
ATOM 982 O O . GLN A 1 117 ? -2.429 -6.095 4.457 1.00 90.31 117 GLN A O 1
ATOM 987 N N . THR A 1 118 ? -3.224 -5.267 6.407 1.00 93.75 118 THR A N 1
ATOM 988 C CA . THR A 1 118 ? -2.289 -4.147 6.496 1.00 93.75 118 THR A CA 1
ATOM 989 C C . THR A 1 118 ? -1.781 -3.994 7.920 1.00 93.75 118 THR A C 1
ATOM 991 O O . THR A 1 118 ? -2.585 -3.768 8.811 1.00 93.75 118 THR A O 1
ATOM 994 N N . GLU A 1 119 ? -0.479 -4.105 8.165 1.00 92.19 119 GLU A N 1
ATOM 995 C CA . GLU A 1 119 ? 0.043 -3.977 9.538 1.00 92.19 119 GLU A CA 1
ATOM 996 C C . GLU A 1 119 ? -0.036 -2.515 10.012 1.00 92.19 119 GLU A C 1
ATOM 998 O O . GLU A 1 119 ? -0.542 -2.218 11.095 1.00 92.19 119 GLU A O 1
ATOM 1003 N N . SER A 1 120 ? 0.379 -1.571 9.171 1.00 92.75 120 SER A N 1
ATOM 1004 C CA . SER A 1 120 ? 0.360 -0.150 9.503 1.00 92.75 120 SER A CA 1
ATOM 1005 C C . SER A 1 120 ? -0.101 0.710 8.336 1.00 92.75 120 SER A C 1
ATOM 1007 O O . SER A 1 120 ? 0.432 0.648 7.226 1.00 92.75 120 SER A O 1
ATOM 1009 N N . MET A 1 121 ? -1.084 1.567 8.604 1.00 91.56 121 MET A N 1
ATOM 1010 C CA . MET A 1 121 ? -1.531 2.618 7.703 1.00 91.56 121 MET A CA 1
ATOM 1011 C C . MET A 1 121 ? -1.390 3.975 8.386 1.00 91.56 121 MET A C 1
ATOM 1013 O O . MET A 1 121 ? -2.054 4.258 9.382 1.00 91.56 121 MET A O 1
ATOM 1017 N N . THR A 1 122 ? -0.549 4.838 7.823 1.00 88.69 122 THR A N 1
ATOM 1018 C CA . THR A 1 122 ? -0.345 6.208 8.301 1.00 88.69 122 THR A CA 1
ATOM 1019 C C . THR A 1 122 ? -0.819 7.199 7.250 1.00 88.69 122 THR A C 1
ATOM 1021 O O . THR A 1 122 ? -0.279 7.257 6.143 1.00 88.69 122 THR A O 1
ATOM 1024 N N . ASN A 1 123 ? -1.823 7.997 7.607 1.00 79.50 123 ASN A N 1
ATOM 1025 C CA . ASN A 1 123 ? -2.405 9.006 6.736 1.00 79.50 123 ASN A CA 1
ATOM 1026 C C . ASN A 1 123 ? -1.850 10.433 7.005 1.00 79.50 123 ASN A C 1
ATOM 1028 O O . ASN A 1 123 ? -1.503 10.749 8.146 1.00 79.50 123 ASN A O 1
ATOM 1032 N N . PRO A 1 124 ? -1.789 11.299 5.969 1.00 70.31 124 PRO A N 1
ATOM 1033 C CA . PRO A 1 124 ? -1.114 12.583 5.903 1.00 70.31 124 PRO A CA 1
ATOM 1034 C C . PRO A 1 124 ? -1.544 13.597 6.923 1.00 70.31 124 PRO A C 1
ATOM 1036 O O . PRO A 1 124 ? -2.684 13.609 7.384 1.00 70.31 124 PRO A O 1
ATOM 1039 N N . GLU A 1 125 ? -0.637 14.546 7.136 1.00 72.81 125 GLU A N 1
ATOM 1040 C CA . GLU A 1 125 ? -0.879 15.706 7.982 1.00 72.81 125 GLU A CA 1
ATOM 1041 C C . GLU A 1 125 ? -2.089 16.505 7.506 1.00 72.81 125 GLU A C 1
ATOM 1043 O O . GLU A 1 125 ? -2.750 17.157 8.315 1.00 72.81 125 GLU A O 1
ATOM 1048 N N . ARG A 1 126 ? -2.351 16.528 6.187 1.00 80.19 126 ARG A N 1
ATOM 1049 C CA . ARG A 1 126 ? -3.441 17.300 5.592 1.00 80.19 126 ARG A CA 1
ATOM 1050 C C . ARG A 1 126 ? -4.110 16.613 4.416 1.00 80.19 126 ARG A C 1
ATOM 1052 O O . ARG A 1 126 ? -3.451 16.050 3.551 1.00 80.19 126 ARG A O 1
ATOM 1059 N N . GLY A 1 127 ? -5.422 16.793 4.293 1.00 85.12 127 GLY A N 1
ATOM 1060 C CA . GLY A 1 127 ? -6.145 16.378 3.093 1.00 85.12 127 GLY A CA 1
ATOM 1061 C C . GLY A 1 127 ? -7.478 15.708 3.365 1.00 85.12 127 GLY A C 1
ATOM 1062 O O . GLY A 1 127 ? -8.101 15.941 4.400 1.00 85.12 127 GLY A O 1
ATOM 1063 N N . TRP A 1 128 ? -7.896 14.908 2.393 1.00 87.94 128 TRP A N 1
ATOM 1064 C CA . TRP A 1 128 ? -9.104 14.099 2.440 1.00 87.94 128 TRP A CA 1
ATOM 1065 C C . TRP A 1 128 ? -8.738 12.630 2.286 1.00 87.94 128 TRP A C 1
ATOM 1067 O O . TRP A 1 128 ? -8.020 12.263 1.354 1.00 87.94 128 TRP A O 1
ATOM 1077 N N . PHE A 1 129 ? -9.262 11.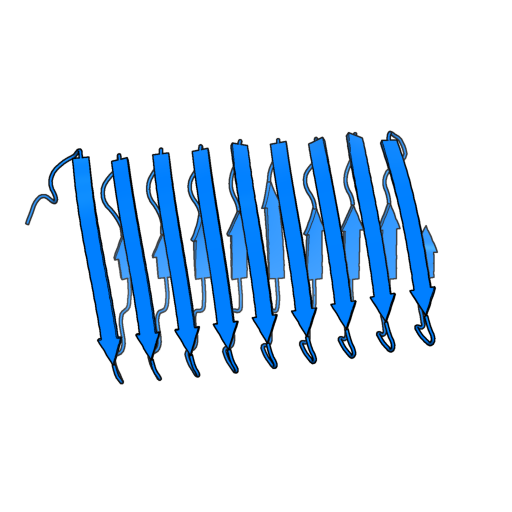814 3.187 1.00 88.06 129 PHE A N 1
ATOM 1078 C CA . PHE A 1 129 ? -8.993 10.390 3.289 1.00 88.06 129 PHE A CA 1
ATOM 1079 C C . PHE A 1 129 ? -10.308 9.651 3.316 1.00 88.06 129 PHE A C 1
ATOM 1081 O O . PHE A 1 129 ? -11.151 9.906 4.175 1.00 88.06 129 PHE A O 1
ATOM 1088 N N . TYR A 1 130 ? -10.458 8.731 2.380 1.00 92.12 130 TYR A N 1
ATOM 1089 C CA . TYR A 1 130 ? -11.509 7.739 2.385 1.00 92.12 130 TYR A CA 1
ATOM 1090 C C . TYR A 1 130 ? -10.851 6.369 2.458 1.00 92.12 130 TYR A C 1
ATOM 1092 O O . TYR A 1 130 ? -10.042 6.029 1.594 1.00 92.12 130 TYR A O 1
ATOM 1100 N N . VAL A 1 131 ? -11.168 5.605 3.497 1.00 92.12 131 VAL A N 1
ATOM 1101 C CA . VAL A 1 131 ? -10.661 4.248 3.685 1.00 92.12 131 VAL A CA 1
ATOM 1102 C C . VAL A 1 131 ? -11.841 3.302 3.801 1.00 92.12 131 VAL A C 1
ATOM 1104 O O . VAL A 1 131 ? -12.670 3.460 4.690 1.00 92.12 131 VAL A O 1
ATOM 1107 N N . GLU A 1 132 ? -11.898 2.300 2.936 1.00 95.38 132 GLU A N 1
ATOM 1108 C CA . GLU A 1 132 ? -12.910 1.250 2.968 1.00 95.38 132 GLU A CA 1
ATOM 1109 C C . GLU A 1 132 ? -12.249 -0.104 3.221 1.00 95.38 132 GLU A C 1
ATOM 1111 O O . GLU A 1 132 ? -11.418 -0.573 2.444 1.00 95.38 132 GLU A O 1
ATOM 1116 N N . LEU A 1 133 ? -12.625 -0.752 4.321 1.00 93.75 133 LEU A N 1
ATOM 1117 C CA . LEU A 1 133 ? -12.120 -2.053 4.735 1.00 93.75 133 LEU A CA 1
ATOM 1118 C C . LEU A 1 133 ? -13.232 -3.096 4.637 1.00 93.75 133 LEU A C 1
ATOM 1120 O O . LEU A 1 133 ? -14.140 -3.151 5.461 1.00 93.75 133 LEU A O 1
ATOM 1124 N N . ASN A 1 134 ? -13.129 -3.995 3.668 1.00 95.00 134 ASN A N 1
ATOM 1125 C CA . ASN A 1 134 ? -14.101 -5.043 3.383 1.00 95.00 134 ASN A CA 1
ATOM 1126 C C . ASN A 1 134 ? -13.510 -6.422 3.678 1.00 95.00 134 ASN A C 1
ATOM 1128 O O . ASN A 1 134 ? -12.722 -6.970 2.900 1.00 95.00 134 ASN A O 1
ATOM 1132 N N . LYS A 1 135 ? -13.935 -7.050 4.783 1.00 95.25 135 LYS A N 1
ATOM 1133 C CA . LYS A 1 135 ? -13.369 -8.327 5.266 1.00 95.25 135 LYS A CA 1
ATOM 1134 C C . LYS A 1 135 ? -11.846 -8.263 5.425 1.00 95.25 135 LYS A C 1
ATOM 1136 O O . LYS A 1 135 ? -11.169 -9.250 5.145 1.00 95.25 135 LYS A O 1
ATOM 1141 N N . ALA A 1 136 ? -11.333 -7.094 5.786 1.00 92.56 136 ALA A N 1
ATOM 1142 C CA . ALA A 1 136 ? -9.913 -6.814 5.906 1.00 92.56 136 ALA A CA 1
ATOM 1143 C C . ALA A 1 136 ? -9.484 -6.754 7.376 1.00 92.56 136 ALA A C 1
ATOM 1145 O O . ALA A 1 136 ? -10.327 -6.647 8.272 1.00 92.56 136 ALA A O 1
ATOM 1146 N N . GLN A 1 137 ? -8.178 -6.843 7.601 1.00 90.81 137 GLN A N 1
ATOM 1147 C CA . GLN A 1 137 ? -7.563 -6.652 8.911 1.00 90.81 137 GLN A CA 1
ATOM 1148 C C . GLN A 1 137 ? -6.534 -5.530 8.824 1.00 90.81 137 GLN A C 1
ATOM 1150 O O . GLN A 1 137 ? -5.774 -5.465 7.853 1.00 90.81 137 GLN A O 1
ATOM 1155 N N . THR A 1 138 ? -6.528 -4.653 9.822 1.00 93.81 138 THR A N 1
ATOM 1156 C CA . THR A 1 138 ? -5.530 -3.593 9.941 1.00 93.81 138 THR A CA 1
ATOM 1157 C C . THR A 1 138 ? -5.046 -3.466 11.373 1.00 93.81 138 THR A C 1
ATOM 1159 O O . THR A 1 138 ? -5.848 -3.137 12.237 1.00 93.81 138 THR A O 1
ATOM 1162 N N . ASP A 1 139 ? -3.764 -3.679 11.648 1.00 93.00 139 ASP A N 1
ATOM 1163 C CA . ASP A 1 139 ? -3.310 -3.676 13.047 1.00 93.00 139 ASP A CA 1
ATOM 1164 C C . ASP A 1 139 ? -3.266 -2.237 13.576 1.00 93.00 139 ASP A C 1
ATOM 1166 O O . ASP A 1 139 ? -3.805 -1.933 14.638 1.00 93.00 139 ASP A O 1
ATOM 1170 N N . ASN A 1 140 ? -2.705 -1.304 12.803 1.00 93.44 140 ASN A N 1
ATOM 1171 C CA . ASN A 1 140 ? -2.625 0.099 13.197 1.00 93.44 140 ASN A CA 1
ATOM 1172 C C . ASN A 1 140 ? -3.072 1.033 12.072 1.00 93.44 140 ASN A C 1
ATOM 1174 O O . ASN A 1 140 ? -2.569 0.979 10.951 1.00 93.44 140 ASN A O 1
ATOM 1178 N N . MET A 1 141 ? -3.982 1.948 12.396 1.00 91.69 141 MET A N 1
ATOM 1179 C CA . MET A 1 141 ? -4.394 3.043 11.526 1.00 91.69 141 MET A CA 1
ATOM 1180 C C . MET A 1 141 ? -4.204 4.375 12.246 1.00 91.69 141 MET A C 1
ATOM 1182 O O . MET A 1 141 ? -4.846 4.639 13.260 1.00 91.69 141 MET A O 1
ATOM 1186 N N . THR A 1 142 ? -3.340 5.229 11.705 1.00 88.81 142 THR A N 1
ATOM 1187 C CA . THR A 1 142 ? -3.050 6.556 12.257 1.00 88.81 142 THR A CA 1
ATOM 1188 C C . THR A 1 142 ? -3.462 7.641 11.273 1.00 88.81 142 THR A C 1
ATOM 1190 O O . THR A 1 142 ? -2.974 7.688 10.146 1.00 88.81 142 THR A O 1
ATOM 1193 N N . ASN A 1 143 ? -4.323 8.553 11.715 1.00 80.56 143 ASN A N 1
ATOM 1194 C CA . ASN A 1 143 ? -4.795 9.703 10.950 1.00 80.56 143 ASN A CA 1
ATOM 1195 C C . ASN A 1 143 ? -4.224 10.993 11.541 1.00 80.56 143 ASN A C 1
ATOM 1197 O O . ASN A 1 143 ? -4.578 11.385 12.656 1.00 80.56 143 ASN A O 1
ATOM 1201 N N . SER A 1 144 ? -3.311 11.643 10.815 1.00 68.94 144 SER A N 1
ATOM 1202 C CA . SER A 1 144 ? -2.571 12.796 11.336 1.00 68.94 144 SER A CA 1
ATOM 1203 C C . SER A 1 144 ? -3.248 14.157 11.066 1.00 68.94 144 SER A C 1
ATOM 1205 O O . SER A 1 144 ? -4.411 14.246 10.679 1.00 68.94 144 SER A O 1
ATOM 1207 N N . GLU A 1 145 ? -2.537 15.226 11.418 1.00 68.75 145 GLU A N 1
ATOM 1208 C CA . GLU A 1 145 ? -2.984 16.421 12.153 1.00 68.75 145 GLU A CA 1
ATOM 1209 C C . GLU A 1 145 ? -4.245 17.196 11.731 1.00 68.75 145 GLU A C 1
ATOM 1211 O O . GLU A 1 145 ? -4.810 17.871 12.593 1.00 68.75 145 GLU A O 1
ATOM 1216 N N . ARG A 1 146 ? -4.584 17.290 10.434 1.00 77.50 146 ARG A N 1
ATOM 1217 C CA . ARG A 1 146 ? -5.581 18.249 9.900 1.00 77.50 146 ARG A CA 1
ATOM 1218 C C . ARG A 1 146 ? -6.237 17.785 8.605 1.00 77.50 146 ARG A C 1
ATOM 1220 O O . ARG A 1 146 ? -5.832 18.200 7.521 1.00 77.50 146 ARG A O 1
ATOM 1227 N N . GLY A 1 147 ? -7.344 17.063 8.677 1.00 82.00 147 GLY A N 1
ATOM 1228 C CA . GLY A 1 147 ? -8.013 16.605 7.459 1.00 82.00 147 GLY A CA 1
ATOM 1229 C C . GLY A 1 147 ? -9.476 16.260 7.627 1.00 82.00 147 GLY A C 1
ATOM 1230 O O . GLY A 1 147 ? -10.083 16.502 8.670 1.00 82.00 147 GLY A O 1
ATOM 1231 N N . TRP A 1 148 ? -10.024 15.714 6.552 1.00 87.25 148 TRP A N 1
ATOM 1232 C CA . TRP A 1 148 ? -11.291 15.006 6.546 1.00 87.25 148 TRP A CA 1
ATOM 1233 C C . TRP A 1 148 ? -10.995 13.532 6.355 1.00 87.25 148 TRP A C 1
ATOM 1235 O O . TRP A 1 148 ? -10.350 13.151 5.383 1.00 87.25 148 TRP A O 1
ATOM 1245 N N . PHE A 1 149 ? -11.473 12.724 7.279 1.00 87.75 149 PHE A N 1
ATOM 1246 C CA . PHE A 1 149 ? -11.217 11.301 7.321 1.00 87.75 149 PHE A CA 1
ATOM 1247 C C . PHE A 1 149 ? -12.554 10.583 7.417 1.00 87.75 149 PHE A C 1
ATOM 1249 O O . PHE A 1 149 ? -13.336 10.820 8.339 1.00 87.75 149 PHE A O 1
ATOM 1256 N N . TYR A 1 150 ? -12.808 9.725 6.443 1.00 91.50 150 TYR A N 1
ATOM 1257 C CA . TYR A 1 150 ? -13.949 8.834 6.397 1.00 91.50 150 TYR A CA 1
ATOM 1258 C C . TYR A 1 150 ? -13.423 7.406 6.359 1.00 91.50 150 TYR A C 1
ATOM 1260 O O . TYR A 1 150 ? -12.662 7.055 5.458 1.00 91.50 150 TYR A O 1
ATOM 1268 N N . VAL A 1 151 ? -13.809 6.598 7.338 1.00 91.56 151 VAL A N 1
ATOM 1269 C CA . VAL A 1 151 ? -13.410 5.194 7.425 1.00 91.56 151 VAL A CA 1
ATOM 1270 C C . VAL A 1 151 ? -14.658 4.327 7.467 1.00 91.56 151 VAL A C 1
ATOM 1272 O O . VAL A 1 151 ? -15.483 4.467 8.365 1.00 91.56 151 VAL A O 1
ATOM 1275 N N . GLU A 1 152 ? -14.786 3.407 6.523 1.00 94.81 152 GLU A N 1
ATOM 1276 C CA . GLU A 1 152 ? -15.856 2.418 6.478 1.00 94.81 152 GLU A CA 1
ATOM 1277 C C . GLU A 1 152 ? -15.284 1.028 6.745 1.00 94.81 152 GLU A C 1
ATOM 1279 O O . GLU A 1 152 ? -14.435 0.533 6.006 1.00 94.81 152 GLU A O 1
ATOM 1284 N N . LEU A 1 153 ? -15.753 0.378 7.808 1.00 93.12 153 LEU A N 1
ATOM 1285 C CA . LEU A 1 153 ? -15.344 -0.968 8.188 1.00 93.12 153 LEU A CA 1
ATOM 1286 C C . LEU A 1 153 ? -16.511 -1.942 7.996 1.00 93.12 153 LEU A C 1
ATOM 1288 O O . LEU A 1 153 ? -17.475 -1.958 8.760 1.00 93.12 153 LEU A O 1
ATOM 1292 N N . ASN A 1 154 ? -16.393 -2.829 7.016 1.00 95.19 154 ASN A N 1
ATOM 1293 C CA . ASN A 1 154 ? -17.389 -3.822 6.630 1.00 95.19 154 ASN A CA 1
ATOM 1294 C C . ASN A 1 154 ? -16.860 -5.238 6.883 1.00 95.19 154 ASN A C 1
ATOM 1296 O O . ASN A 1 154 ? -16.088 -5.794 6.097 1.00 95.19 154 ASN A O 1
ATOM 1300 N N . LYS A 1 155 ? -17.308 -5.883 7.968 1.00 95.69 155 LYS A N 1
ATOM 1301 C CA . LYS A 1 155 ? -16.788 -7.194 8.419 1.00 95.69 155 LYS A CA 1
ATOM 1302 C C . LYS A 1 155 ? -15.266 -7.190 8.606 1.00 95.69 155 LYS A C 1
ATOM 1304 O O . LYS A 1 155 ? -14.626 -8.206 8.347 1.00 95.69 155 LYS A O 1
ATOM 1309 N N . ALA A 1 156 ? -14.710 -6.044 8.978 1.00 94.19 156 ALA A N 1
ATOM 1310 C CA . ALA A 1 156 ? -13.283 -5.826 9.138 1.00 94.19 156 ALA A CA 1
ATOM 1311 C C . ALA A 1 156 ? -12.888 -5.767 10.619 1.00 94.19 156 ALA A C 1
ATOM 1313 O O . ALA A 1 156 ? -13.740 -5.565 11.489 1.00 94.19 156 ALA A O 1
ATOM 1314 N N . GLN A 1 157 ? -11.599 -5.948 10.879 1.00 91.38 157 GLN A N 1
ATOM 1315 C CA . GLN A 1 157 ? -10.996 -5.780 12.196 1.00 91.38 157 GLN A CA 1
ATOM 1316 C C . GLN A 1 157 ? -9.910 -4.711 12.111 1.00 91.38 157 GLN A C 1
ATOM 1318 O O . GLN A 1 157 ? -9.103 -4.726 11.179 1.00 91.38 157 GLN A O 1
ATOM 1323 N N . THR A 1 158 ? -9.891 -3.807 13.084 1.00 93.81 158 THR A N 1
ATOM 1324 C CA . THR A 1 158 ? -8.788 -2.870 13.282 1.00 93.81 158 THR A CA 1
ATOM 1325 C C . THR A 1 158 ? -8.330 -2.911 14.732 1.00 93.81 158 THR A C 1
ATOM 1327 O O . THR A 1 158 ? -9.158 -2.690 15.607 1.00 93.81 158 THR A O 1
ATOM 1330 N N . ASP A 1 159 ? -7.059 -3.169 15.024 1.00 94.00 159 ASP A N 1
ATOM 1331 C CA . ASP A 1 159 ? -6.653 -3.278 16.433 1.00 94.00 159 ASP A CA 1
ATOM 1332 C C . ASP A 1 159 ? -6.564 -1.879 17.056 1.00 94.00 159 ASP A C 1
ATOM 1334 O O . ASP A 1 159 ? -7.316 -1.548 17.973 1.00 94.00 159 ASP A O 1
ATOM 1338 N N . ASN A 1 160 ? -5.757 -0.990 16.477 1.00 93.56 160 ASN A N 1
ATOM 1339 C CA . ASN A 1 160 ? -5.622 0.386 16.947 1.00 93.56 160 ASN A CA 1
ATOM 1340 C C . ASN A 1 160 ? -5.977 1.395 15.861 1.00 93.56 160 ASN A C 1
ATOM 1342 O O . ASN A 1 160 ? -5.430 1.380 14.758 1.00 93.56 160 ASN A O 1
ATOM 1346 N N . MET A 1 161 ? -6.850 2.336 16.210 1.00 91.50 161 MET A N 1
ATOM 1347 C CA . MET A 1 161 ? -7.179 3.487 15.385 1.00 91.50 161 MET A CA 1
ATOM 1348 C C . MET A 1 161 ? -6.896 4.769 16.164 1.00 91.50 161 MET A C 1
ATOM 1350 O O . MET A 1 161 ? -7.559 5.070 17.150 1.00 91.50 161 MET A O 1
ATOM 1354 N N . THR A 1 162 ? -5.897 5.529 15.732 1.00 89.00 162 THR A N 1
ATOM 1355 C CA . THR A 1 162 ? -5.539 6.815 16.337 1.00 89.00 162 THR A CA 1
ATOM 1356 C C . THR A 1 162 ? -5.900 7.943 15.389 1.00 89.00 162 THR A C 1
ATOM 1358 O O . THR A 1 162 ? -5.514 7.924 14.217 1.00 89.00 162 THR A O 1
ATOM 1361 N N . ASN A 1 163 ? -6.611 8.946 15.889 1.00 81.88 163 ASN A N 1
ATOM 1362 C CA . ASN A 1 163 ? -6.986 10.119 15.123 1.00 81.88 163 ASN A CA 1
ATOM 1363 C C . ASN A 1 163 ? -6.540 11.411 15.821 1.00 81.88 163 ASN A C 1
ATOM 1365 O O . ASN A 1 163 ? -6.641 11.567 17.033 1.00 81.88 163 ASN A O 1
ATOM 1369 N N . SER A 1 164 ? -6.007 12.348 15.040 1.00 70.38 164 SER A N 1
ATOM 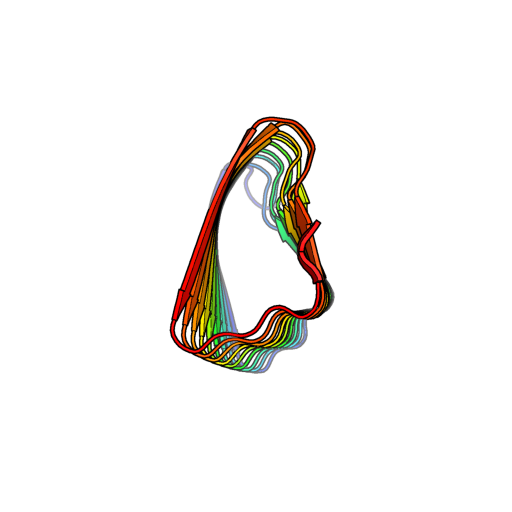1370 C CA . SER A 1 164 ? -5.421 13.577 15.578 1.00 70.38 164 SER A CA 1
ATOM 1371 C C . SER A 1 164 ? -6.449 14.616 16.054 1.00 70.38 164 SER A C 1
ATOM 1373 O O . SER A 1 164 ? -7.632 14.589 15.715 1.00 70.38 164 SER A O 1
ATOM 1375 N N . GLU A 1 165 ? -5.961 15.590 16.828 1.00 61.28 165 GLU A N 1
ATOM 1376 C CA . GLU A 1 165 ? -6.757 16.578 17.572 1.00 61.28 165 GLU A CA 1
ATOM 1377 C C . GLU A 1 165 ? -7.556 17.577 16.711 1.00 61.28 165 GLU A C 1
ATOM 1379 O O . GLU A 1 165 ? -8.375 18.331 17.249 1.00 61.28 165 GLU A O 1
ATOM 1384 N N . ARG A 1 166 ? -7.296 17.679 15.398 1.00 73.31 166 ARG A N 1
ATOM 1385 C CA . ARG A 1 166 ? -7.896 18.717 14.542 1.00 73.31 166 ARG A CA 1
ATOM 1386 C C . ARG A 1 166 ? -8.355 18.146 13.203 1.00 73.31 166 ARG A C 1
ATOM 1388 O O . ARG A 1 166 ? -7.571 17.658 12.411 1.00 73.31 166 ARG A O 1
ATOM 1395 N N . GLY A 1 167 ? -9.635 18.301 12.888 1.00 79.19 167 GLY A N 1
ATOM 1396 C CA . GLY A 1 167 ? -10.193 17.842 11.617 1.00 79.19 167 GLY A CA 1
ATOM 1397 C C . GLY A 1 167 ? -11.572 17.234 11.792 1.00 79.19 167 GLY A C 1
ATOM 1398 O O . GLY A 1 167 ? -12.154 17.288 12.874 1.00 79.19 167 GLY A O 1
ATOM 1399 N N . TRP A 1 168 ? -12.090 16.677 10.706 1.00 84.88 168 TRP A N 1
ATOM 1400 C CA . TRP A 1 168 ? -13.331 15.920 10.703 1.00 84.88 168 TRP A CA 1
ATOM 1401 C C . TRP A 1 168 ? -13.016 14.446 10.562 1.00 84.88 168 TRP A C 1
ATOM 1403 O O . TRP A 1 168 ? -12.269 14.048 9.670 1.00 84.88 168 TRP A O 1
ATOM 1413 N N . PHE A 1 169 ? -13.616 13.653 11.436 1.00 86.50 169 PHE A N 1
ATOM 1414 C CA . PHE A 1 169 ? -13.428 12.218 11.474 1.00 86.50 169 PHE A CA 1
ATOM 1415 C C . PHE A 1 169 ? -14.784 11.537 11.563 1.00 86.50 169 PHE A C 1
ATOM 1417 O O . PHE A 1 169 ? -15.609 11.885 12.411 1.00 86.50 169 PHE A O 1
ATOM 1424 N N . TYR A 1 170 ? -15.013 10.595 10.661 1.00 89.50 170 TYR A N 1
ATOM 1425 C CA . TYR A 1 170 ? -16.213 9.784 10.618 1.00 89.50 170 TYR A CA 1
ATOM 1426 C C . TYR A 1 170 ? -15.825 8.324 10.423 1.00 89.50 170 TYR A C 1
ATOM 1428 O O . TYR A 1 170 ? -15.056 8.002 9.518 1.00 89.50 170 TYR A O 1
ATOM 1436 N N . VAL A 1 171 ? -16.379 7.454 11.268 1.00 91.00 171 VAL A N 1
ATOM 1437 C CA . VAL A 1 171 ? -16.195 6.005 11.177 1.00 91.00 171 VAL A CA 1
ATOM 1438 C C . VAL A 1 171 ? -17.549 5.334 11.105 1.00 91.00 171 VAL A C 1
ATOM 1440 O O . VAL A 1 171 ? -18.396 5.530 11.980 1.00 91.00 171 VAL A O 1
ATOM 1443 N N . GLU A 1 172 ? -17.723 4.503 10.090 1.00 93.94 172 GLU A N 1
ATOM 1444 C CA . GLU A 1 172 ? -18.862 3.614 9.938 1.00 93.94 172 GLU A CA 1
ATOM 1445 C C . GLU A 1 172 ? -18.432 2.171 10.205 1.00 93.94 172 GLU A C 1
ATOM 1447 O O . GLU A 1 172 ? -17.479 1.667 9.615 1.00 93.94 172 GLU A O 1
ATOM 1452 N N . LEU A 1 173 ? -19.144 1.495 11.110 1.00 92.50 173 LEU A N 1
ATOM 1453 C CA . LEU A 1 173 ? -18.875 0.111 11.492 1.00 92.50 173 LEU A CA 1
ATOM 1454 C C . LEU A 1 173 ? -20.060 -0.780 11.114 1.00 92.50 173 LEU A C 1
ATOM 1456 O O . LEU A 1 173 ? -21.150 -0.663 11.676 1.00 92.50 173 LEU A O 1
ATOM 1460 N N . ASN A 1 174 ? -19.835 -1.749 10.233 1.00 95.12 174 ASN A N 1
ATOM 1461 C CA . ASN A 1 174 ? -20.827 -2.734 9.820 1.00 95.12 174 ASN A CA 1
ATOM 1462 C C . ASN A 1 174 ? -20.289 -4.147 10.039 1.00 95.12 174 ASN A C 1
ATOM 1464 O O . ASN A 1 174 ? -19.522 -4.692 9.241 1.00 95.12 174 ASN A O 1
ATOM 1468 N N . LYS A 1 175 ? -20.709 -4.765 11.150 1.00 94.44 175 LYS A N 1
ATOM 1469 C CA . LYS A 1 175 ? -20.193 -6.071 11.608 1.00 94.44 175 LYS A CA 1
AT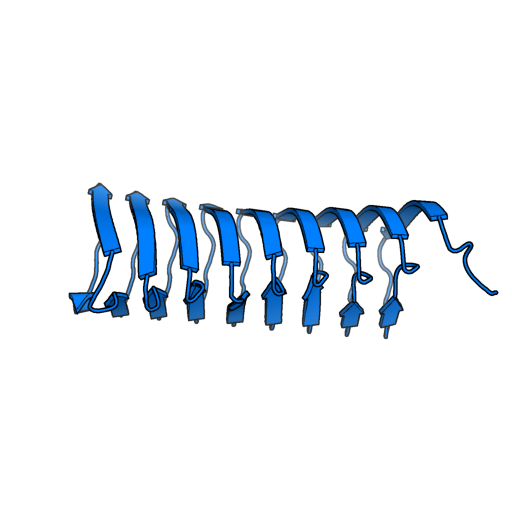OM 1470 C C . LYS A 1 175 ? -18.665 -6.073 11.750 1.00 94.44 175 LYS A C 1
ATOM 1472 O O . LYS A 1 175 ? -18.038 -7.106 11.532 1.00 94.44 175 LYS A O 1
ATOM 1477 N N . ALA A 1 176 ? -18.097 -4.915 12.065 1.00 93.62 176 ALA A N 1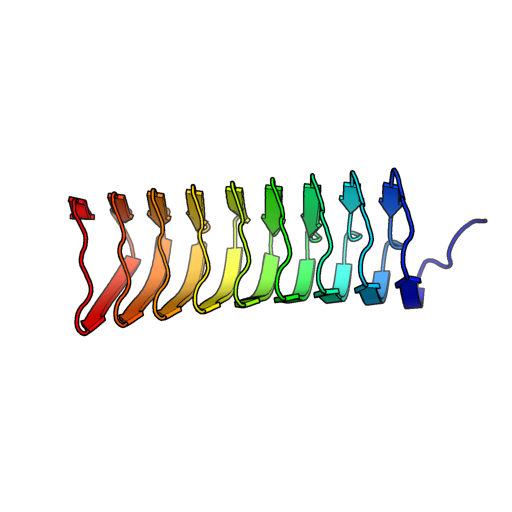
ATOM 1478 C CA . ALA A 1 176 ? -16.674 -4.698 12.239 1.00 93.62 176 ALA A CA 1
ATOM 1479 C C . ALA A 1 176 ? -16.316 -4.538 13.718 1.00 93.62 176 ALA A C 1
ATOM 1481 O O . ALA A 1 176 ? -17.193 -4.303 14.555 1.00 93.62 176 ALA A O 1
ATOM 1482 N N . GLN A 1 177 ? -15.031 -4.685 14.020 1.00 89.25 177 GLN A N 1
ATOM 1483 C CA . GLN A 1 177 ? -14.482 -4.541 15.363 1.00 89.25 177 GLN A CA 1
ATOM 1484 C C . GLN A 1 177 ? -13.284 -3.597 15.338 1.00 89.25 177 GLN A C 1
ATOM 1486 O O . GLN A 1 177 ? -12.456 -3.668 14.431 1.00 89.25 177 GLN A O 1
ATOM 1491 N N . THR A 1 178 ? -13.205 -2.737 16.351 1.00 90.62 178 THR A N 1
ATOM 1492 C CA . THR A 1 178 ? -12.031 -1.914 16.630 1.00 90.62 178 THR A CA 1
ATOM 1493 C C . THR A 1 178 ? -11.648 -2.102 18.093 1.00 90.62 178 THR A C 1
ATOM 1495 O O . THR A 1 178 ? -12.517 -1.899 18.944 1.00 90.62 178 THR A O 1
ATOM 1498 N N . GLU A 1 179 ? -10.421 -2.537 18.402 1.00 92.25 179 GLU A N 1
ATOM 1499 C CA . GLU A 1 179 ? -10.035 -2.815 19.800 1.00 92.25 179 GLU A CA 1
ATOM 1500 C C . GLU A 1 179 ? -9.798 -1.525 20.592 1.00 92.25 179 GLU A C 1
ATOM 1502 O O . GLU A 1 179 ? -10.273 -1.391 21.723 1.00 92.25 179 GLU A O 1
ATOM 1507 N N . SER A 1 180 ? -9.122 -0.553 19.979 1.00 91.88 180 SER A N 1
ATOM 1508 C CA . SER A 1 180 ? -8.859 0.764 20.554 1.00 91.88 180 SER A CA 1
ATOM 1509 C C . SER A 1 180 ? -9.073 1.870 19.526 1.00 91.88 180 SER A C 1
ATOM 1511 O O . SER A 1 180 ? -8.603 1.786 18.391 1.00 91.88 180 SER A O 1
ATOM 1513 N N . MET A 1 181 ? -9.775 2.928 19.935 1.00 88.81 181 MET A N 1
ATOM 1514 C CA . MET A 1 181 ? -9.961 4.143 19.146 1.00 88.81 181 MET A CA 1
ATOM 1515 C C . MET A 1 181 ? -9.700 5.365 20.027 1.00 88.81 181 MET A C 1
ATOM 1517 O O . MET A 1 181 ? -10.386 5.543 21.037 1.00 88.81 181 MET A O 1
ATOM 1521 N N . THR A 1 182 ? -8.709 6.177 19.657 1.00 84.44 182 THR A N 1
ATOM 1522 C CA . THR A 1 182 ? -8.259 7.358 20.420 1.00 84.44 182 THR A CA 1
ATOM 1523 C C . THR A 1 182 ? -8.172 8.593 19.552 1.00 84.44 182 THR A C 1
ATOM 1525 O O . THR A 1 182 ? -7.623 8.458 18.435 1.00 84.44 182 THR A O 1
#

Radius of gyration: 16.23 Å; chains: 1; bounding box: 41×32×43 Å

Foldseek 3Di:
DPDDQEDEEEEEAACEEEAEDEDHQEYAYEYEYHCYEYAEYEYHAEYHYEYEYAVYEYAEYAAHQEYHEDYHYHCYEYAYYEAHNEYEYEYEHHCYEYAEAYYEAEYHYEAEAACYEYAEYAAYQEYAEEYEHACYEYAEYEAHDEYAYEYEHHCYEYAEYEYHDYYHYYYHYHVYYYNYYD

Sequence (182 aa):
MTNPERGWFYVELNKAQTESMTNPERGWFYVELNKAQTESMTNPERGWFYVKLNKAQTESMTNPERGWFYVELNKAQTDNMTNSERGWFYVELNKAQTDNMTNSERGWFYVELNKAQTESMTNPERGWFYVELNKAQTDNMTNSERGWFYVELNKAQTDNMTNSERGWFYVELNKAQTESMT

pLDDT: mean 86.35, std 9.97, range [32.38, 95.69]